Protein AF-A0A3D2YIL2-F1 (afdb_monomer_lite)

Foldseek 3Di:
DDKKKFWKAFPVVVVVVHGQTDIDIPPDDPCSVQVRCVSSVCPVPPTPDMDTPDIDD

Structure (mmCIF, N/CA/C/O backbone):
data_AF-A0A3D2YIL2-F1
#
_entry.id   AF-A0A3D2YIL2-F1
#
loop_
_atom_site.group_PDB
_atom_site.id
_atom_site.type_symbol
_atom_site.label_atom_id
_atom_site.label_alt_id
_atom_site.label_comp_id
_atom_site.label_asym_id
_atom_site.label_entity_id
_atom_site.label_seq_id
_atom_site.pdbx_PDB_ins_code
_atom_site.Cartn_x
_atom_site.Cartn_y
_atom_site.Cartn_z
_atom_site.occupancy
_atom_site.B_iso_or_equiv
_atom_site.auth_seq_id
_atom_site.auth_comp_id
_atom_site.auth_asym_id
_atom_site.auth_atom_id
_atom_site.pdbx_PDB_model_num
ATOM 1 N N . MET A 1 1 ? -21.464 -5.741 10.945 1.00 57.12 1 MET A N 1
ATOM 2 C CA . MET A 1 1 ? -20.376 -4.843 10.512 1.00 57.12 1 MET A CA 1
ATOM 3 C C . MET A 1 1 ? -20.058 -5.208 9.083 1.00 57.12 1 MET A C 1
ATOM 5 O O . MET A 1 1 ? -19.764 -6.374 8.852 1.00 57.12 1 MET A O 1
ATOM 9 N N . THR A 1 2 ? -20.193 -4.271 8.148 1.00 61.00 2 THR A N 1
ATOM 10 C CA . THR A 1 2 ? -19.633 -4.452 6.803 1.00 61.00 2 THR A CA 1
ATOM 11 C C . THR A 1 2 ? -18.118 -4.363 6.943 1.00 61.00 2 THR A C 1
ATOM 13 O O . THR A 1 2 ? -17.623 -3.443 7.595 1.00 61.00 2 THR A O 1
ATOM 16 N N . VAL A 1 3 ? -17.408 -5.373 6.452 1.00 80.25 3 VAL A N 1
ATOM 17 C CA . VAL A 1 3 ? -15.945 -5.373 6.398 1.00 80.25 3 VAL A CA 1
ATOM 1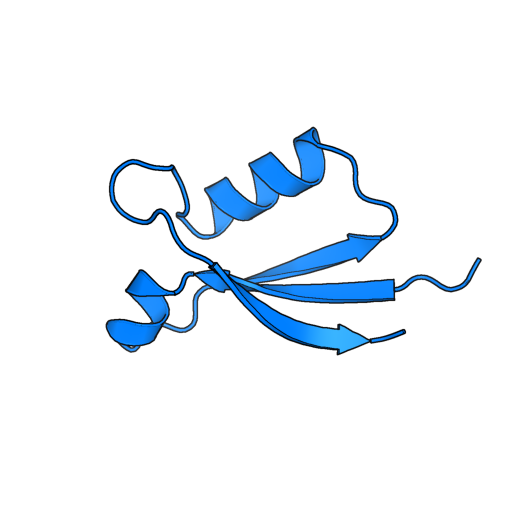8 C C . VAL A 1 3 ? -15.591 -4.761 5.054 1.00 80.25 3 VAL A C 1
ATOM 20 O O . VAL A 1 3 ? -16.018 -5.287 4.034 1.00 80.25 3 VAL A O 1
ATOM 23 N N . PHE A 1 4 ? -14.871 -3.645 5.076 1.00 90.94 4 PHE A N 1
ATOM 24 C CA . PHE A 1 4 ? -14.321 -3.022 3.875 1.00 90.94 4 PHE A CA 1
ATOM 25 C C . PHE A 1 4 ? -12.881 -3.506 3.725 1.00 90.94 4 PHE A C 1
ATOM 27 O O . PHE A 1 4 ? -12.194 -3.695 4.737 1.00 90.94 4 PHE A O 1
ATOM 34 N N . GLU A 1 5 ? -12.402 -3.681 2.501 1.00 95.88 5 GLU A N 1
ATOM 35 C CA . GLU A 1 5 ? -11.007 -4.033 2.243 1.00 95.88 5 GLU A CA 1
ATOM 36 C C . GLU A 1 5 ? -10.422 -3.259 1.063 1.00 95.88 5 GLU A C 1
ATOM 38 O O . GLU A 1 5 ? -11.125 -2.870 0.133 1.00 95.88 5 GLU A O 1
ATOM 43 N N . ALA A 1 6 ? -9.120 -2.991 1.127 1.00 97.44 6 ALA A N 1
ATOM 44 C CA . ALA A 1 6 ? -8.383 -2.288 0.087 1.00 97.44 6 ALA A CA 1
ATOM 45 C C . ALA A 1 6 ? -7.110 -3.054 -0.261 1.00 97.44 6 ALA A C 1
ATOM 47 O O . ALA A 1 6 ? -6.376 -3.467 0.632 1.00 97.44 6 ALA A O 1
ATOM 48 N N . TYR A 1 7 ? -6.813 -3.200 -1.548 1.00 97.75 7 TYR A N 1
ATOM 49 C CA . TYR A 1 7 ? -5.530 -3.722 -2.006 1.00 97.75 7 TYR A CA 1
ATOM 50 C C . TYR A 1 7 ? -4.529 -2.573 -2.134 1.00 97.75 7 TYR A C 1
ATOM 52 O O . TYR A 1 7 ? -4.727 -1.665 -2.949 1.00 97.75 7 TYR A O 1
ATOM 60 N N . ILE A 1 8 ? -3.480 -2.600 -1.315 1.00 98.25 8 ILE A N 1
ATOM 61 C CA . ILE A 1 8 ? -2.450 -1.562 -1.223 1.00 98.25 8 ILE A CA 1
ATOM 62 C C . ILE A 1 8 ? -1.223 -2.012 -2.013 1.00 98.25 8 ILE A C 1
ATOM 64 O O . ILE A 1 8 ? -0.718 -3.103 -1.775 1.00 98.25 8 ILE A O 1
ATOM 68 N N . THR A 1 9 ? -0.724 -1.170 -2.918 1.00 98.44 9 THR A N 1
ATOM 69 C CA . THR A 1 9 ? 0.391 -1.495 -3.825 1.00 98.44 9 THR A CA 1
ATOM 70 C C . THR A 1 9 ? 1.532 -0.497 -3.669 1.00 98.44 9 THR A C 1
ATOM 72 O O . THR A 1 9 ? 1.290 0.706 -3.548 1.00 98.44 9 THR A O 1
ATOM 75 N N . ASN A 1 10 ? 2.775 -0.982 -3.718 1.00 98.31 10 ASN A N 1
ATOM 76 C CA . ASN A 1 10 ? 3.982 -0.153 -3.726 1.00 98.31 10 ASN A CA 1
ATOM 77 C C . ASN A 1 10 ? 4.126 0.565 -5.080 1.00 98.31 10 ASN A C 1
ATOM 79 O O . ASN A 1 10 ? 4.231 -0.082 -6.124 1.00 98.31 10 ASN A O 1
ATOM 83 N N . LEU A 1 11 ? 4.146 1.903 -5.078 1.00 97.38 11 LEU A N 1
ATOM 84 C CA . LEU A 1 11 ? 4.173 2.694 -6.312 1.00 97.38 11 LEU A CA 1
ATOM 85 C C . LEU A 1 11 ? 5.504 2.575 -7.062 1.00 97.38 11 LEU A C 1
ATOM 87 O O . LEU A 1 11 ? 5.508 2.451 -8.287 1.00 97.38 11 LEU A O 1
ATOM 91 N N . GLY A 1 12 ? 6.630 2.611 -6.347 1.00 96.38 12 GLY A N 1
ATOM 92 C CA . GLY A 1 12 ? 7.949 2.559 -6.977 1.00 96.38 12 GLY A CA 1
ATOM 93 C C . GLY A 1 12 ? 8.206 1.206 -7.632 1.00 96.38 12 GLY A C 1
ATOM 94 O O . GLY A 1 12 ? 8.610 1.148 -8.790 1.00 96.38 12 GLY A O 1
ATOM 95 N N . GLN A 1 13 ? 7.861 0.117 -6.945 1.00 96.44 13 GLN A N 1
ATOM 96 C CA . GLN A 1 13 ? 7.946 -1.225 -7.519 1.00 96.44 13 GLN A CA 1
ATOM 97 C C . GLN A 1 13 ? 6.965 -1.426 -8.683 1.00 96.44 13 GLN A C 1
ATOM 99 O O . GLN A 1 13 ? 7.336 -2.011 -9.702 1.00 96.44 13 GLN A O 1
ATOM 104 N N . TYR A 1 14 ? 5.754 -0.868 -8.597 1.00 96.94 14 TYR A N 1
ATOM 105 C CA . TYR A 1 14 ? 4.809 -0.864 -9.716 1.00 96.94 14 TYR A CA 1
ATOM 106 C C . TYR A 1 14 ? 5.380 -0.156 -10.952 1.00 96.94 14 TYR A C 1
ATOM 108 O O . TYR A 1 14 ? 5.285 -0.677 -12.066 1.00 96.94 14 TYR A O 1
ATOM 116 N N . ALA A 1 15 ? 6.038 0.992 -10.768 1.00 95.69 15 ALA A N 1
ATOM 117 C CA . ALA A 1 15 ? 6.725 1.705 -11.846 1.00 95.69 15 ALA A CA 1
ATOM 118 C C . ALA A 1 15 ? 7.911 0.909 -12.432 1.00 95.69 15 ALA A C 1
ATOM 120 O O . ALA A 1 15 ? 8.216 1.042 -13.617 1.00 95.69 15 ALA A O 1
ATOM 121 N N . GLU A 1 16 ? 8.537 0.040 -11.635 1.00 96.56 16 GLU A N 1
ATOM 122 C CA . GLU A 1 16 ? 9.572 -0.919 -12.053 1.00 96.56 16 GLU A CA 1
ATOM 123 C C . GLU A 1 16 ? 8.992 -2.203 -12.694 1.00 96.56 16 GLU A C 1
ATOM 125 O O . GLU A 1 16 ? 9.735 -3.122 -13.048 1.00 96.56 16 GLU A O 1
ATOM 130 N N . GLY A 1 17 ? 7.667 -2.286 -12.870 1.00 97.06 17 GLY A N 1
ATOM 131 C CA . GLY A 1 17 ? 6.976 -3.432 -13.467 1.00 97.06 17 GLY A CA 1
ATOM 132 C C . GLY A 1 17 ? 6.767 -4.616 -12.516 1.00 97.06 17 GLY A C 1
ATOM 133 O O . GLY A 1 17 ? 6.445 -5.712 -12.975 1.00 97.06 17 GLY A O 1
ATOM 134 N N . GLN A 1 18 ? 6.951 -4.417 -11.209 1.00 96.44 18 GLN A N 1
ATOM 135 C CA . GLN A 1 18 ? 6.691 -5.412 -10.169 1.00 96.44 18 GLN A CA 1
ATOM 136 C C . GLN A 1 18 ? 5.306 -5.187 -9.549 1.00 96.44 18 GLN A C 1
ATOM 138 O O . GLN A 1 18 ? 4.942 -4.076 -9.176 1.00 96.44 18 GLN A O 1
ATOM 143 N N . LEU A 1 19 ? 4.523 -6.255 -9.402 1.00 95.31 19 LEU A N 1
ATOM 144 C CA . LEU A 1 19 ? 3.197 -6.193 -8.784 1.00 95.31 19 LEU A CA 1
ATOM 145 C C . LEU A 1 19 ? 3.280 -6.613 -7.316 1.00 95.31 19 LEU A C 1
ATOM 147 O O . LEU A 1 19 ? 2.926 -7.739 -6.968 1.00 95.31 19 LEU A O 1
ATOM 151 N N . VAL A 1 20 ? 3.764 -5.707 -6.467 1.00 97.75 20 VAL A N 1
ATOM 152 C CA . VAL A 1 20 ? 3.906 -5.944 -5.024 1.00 97.75 20 VAL A CA 1
ATOM 153 C C . VAL A 1 20 ? 2.868 -5.137 -4.252 1.00 97.75 20 VAL A C 1
ATOM 155 O O . VAL A 1 20 ? 2.863 -3.905 -4.275 1.00 97.75 20 VAL A O 1
ATOM 158 N N . GLY A 1 21 ? 1.964 -5.859 -3.591 1.00 97.56 21 GLY A N 1
ATOM 159 C CA . GLY A 1 21 ? 0.863 -5.305 -2.815 1.00 97.56 21 GLY A CA 1
ATOM 160 C C . GLY A 1 21 ? 0.209 -6.343 -1.898 1.00 97.56 21 GLY A C 1
ATOM 161 O O . GLY A 1 21 ? 0.456 -7.540 -2.039 1.00 97.56 21 GLY A O 1
ATOM 162 N N . GLU A 1 22 ? -0.618 -5.883 -0.961 1.00 98.31 22 GLU A N 1
ATOM 163 C CA . GLU A 1 22 ? -1.318 -6.715 0.027 1.00 98.31 22 GLU A CA 1
ATOM 164 C C . GLU A 1 22 ? -2.699 -6.117 0.371 1.00 98.31 22 GLU A C 1
ATOM 166 O O . GLU A 1 22 ? -2.915 -4.906 0.277 1.00 98.31 22 GLU A O 1
ATOM 171 N N . THR A 1 23 ? -3.654 -6.965 0.767 1.00 97.62 23 THR A N 1
ATOM 172 C CA . THR A 1 23 ? -5.000 -6.541 1.185 1.00 97.62 23 THR A CA 1
ATOM 173 C C . THR A 1 23 ? -5.020 -6.075 2.643 1.00 97.62 23 THR A C 1
ATOM 175 O O . THR A 1 23 ? -4.711 -6.844 3.550 1.00 97.62 23 THR A O 1
ATOM 178 N N . LEU A 1 24 ? -5.497 -4.852 2.880 1.00 97.50 24 LEU A N 1
ATOM 179 C CA . LEU A 1 24 ? -5.803 -4.296 4.198 1.00 97.50 24 LEU A CA 1
ATOM 180 C C . LEU A 1 24 ? -7.307 -4.383 4.483 1.00 97.50 24 LEU A C 1
ATOM 182 O O . LEU A 1 24 ? -8.116 -3.923 3.678 1.00 97.50 24 LEU A O 1
ATOM 186 N N . LYS A 1 25 ? -7.688 -4.916 5.647 1.00 95.56 25 LYS A N 1
ATOM 187 C CA . LYS A 1 25 ? -9.087 -4.976 6.109 1.00 95.56 25 LYS A CA 1
ATOM 188 C C . LYS A 1 25 ? -9.382 -3.860 7.101 1.00 95.56 25 LYS A C 1
ATOM 190 O O . LYS A 1 25 ? -8.531 -3.540 7.921 1.00 95.56 25 LYS A O 1
ATOM 195 N N . PHE A 1 26 ? -10.595 -3.310 7.064 1.00 93.88 26 PHE A N 1
ATOM 196 C CA . PHE A 1 26 ? -11.011 -2.209 7.934 1.00 93.88 26 PHE A CA 1
ATOM 197 C C . PHE A 1 26 ? -12.075 -2.622 8.972 1.00 93.88 26 PHE A C 1
ATOM 199 O O . PHE A 1 26 ? -12.956 -3.432 8.664 1.00 93.88 26 PHE A O 1
ATOM 206 N N . PRO A 1 27 ? -12.058 -2.014 10.179 1.00 94.69 27 PRO A 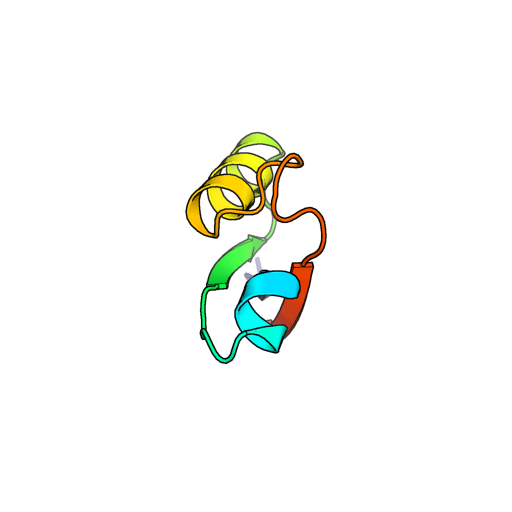N 1
ATOM 207 C CA . PRO A 1 27 ? -11.057 -1.047 10.647 1.00 94.69 27 PRO A CA 1
ATOM 208 C C . PRO A 1 27 ? -9.692 -1.711 10.889 1.00 94.69 27 PRO A C 1
ATOM 210 O O . PRO A 1 27 ? -9.650 -2.832 11.384 1.00 94.69 27 PRO A O 1
ATOM 213 N N . ALA A 1 28 ? -8.611 -1.004 10.549 1.00 94.38 28 ALA A N 1
ATOM 214 C CA . ALA A 1 28 ? -7.233 -1.440 10.775 1.00 94.38 28 ALA A CA 1
ATOM 215 C C . ALA A 1 28 ? -6.578 -0.614 11.888 1.00 94.38 28 ALA A C 1
ATOM 217 O O . ALA A 1 28 ? -6.849 0.586 12.012 1.00 94.38 28 ALA A O 1
ATOM 218 N N . THR A 1 29 ? -5.694 -1.227 12.671 1.00 97.56 29 THR A N 1
ATOM 219 C CA . THR A 1 29 ? -4.826 -0.503 13.607 1.00 97.56 29 THR A CA 1
ATOM 220 C C . THR A 1 29 ? -3.621 0.101 12.888 1.00 97.56 29 THR A C 1
ATOM 222 O O . THR A 1 29 ? -3.262 -0.288 11.775 1.00 97.56 29 THR A O 1
ATOM 225 N N . THR A 1 30 ? -2.949 1.052 13.539 1.00 97.38 30 THR A N 1
ATOM 226 C CA . THR A 1 30 ? -1.689 1.607 13.030 1.00 97.38 30 THR A CA 1
ATOM 227 C C . THR A 1 30 ? -0.648 0.509 12.818 1.00 97.38 30 THR A C 1
ATOM 229 O O . THR A 1 30 ? 0.059 0.525 11.818 1.00 97.38 30 THR A O 1
ATOM 232 N N . GLU A 1 31 ? -0.559 -0.465 13.723 1.00 98.00 31 GLU A N 1
ATOM 233 C CA . GLU A 1 31 ? 0.392 -1.577 13.640 1.00 98.00 31 GLU A CA 1
ATOM 234 C C . GLU A 1 31 ? 0.113 -2.478 12.435 1.00 98.00 31 GLU A C 1
ATOM 236 O O . GLU A 1 31 ? 1.058 -2.909 11.776 1.00 98.00 31 GLU A O 1
ATOM 241 N N . GLU A 1 32 ? -1.158 -2.732 12.117 1.00 97.75 32 GLU A N 1
ATOM 242 C CA . GLU A 1 32 ? -1.557 -3.498 10.930 1.00 97.75 32 GLU A CA 1
ATOM 243 C C . GLU A 1 32 ? -1.183 -2.752 9.645 1.00 97.75 32 GLU A C 1
ATOM 245 O O . GLU A 1 32 ? -0.594 -3.344 8.742 1.00 97.75 32 GLU A O 1
ATOM 250 N N . VAL A 1 33 ? -1.423 -1.436 9.595 1.00 96.88 33 VAL A N 1
ATOM 251 C CA . VAL A 1 33 ? -1.018 -0.590 8.460 1.00 96.88 33 VAL A CA 1
ATOM 252 C C . VAL A 1 33 ? 0.501 -0.591 8.287 1.00 96.88 33 VAL A C 1
ATOM 254 O O . VAL A 1 33 ? 0.994 -0.830 7.189 1.00 96.88 33 VAL A O 1
ATOM 257 N N . GLN A 1 34 ? 1.261 -0.353 9.358 1.00 96.56 34 GLN A N 1
ATOM 258 C CA . GLN A 1 34 ? 2.726 -0.299 9.295 1.00 96.56 34 GLN A CA 1
ATOM 259 C C . GLN A 1 34 ? 3.339 -1.657 8.940 1.00 96.56 34 GLN A C 1
ATOM 261 O O . GLN A 1 34 ? 4.313 -1.720 8.190 1.00 96.56 34 GLN A O 1
ATOM 266 N N . SER A 1 35 ? 2.763 -2.749 9.449 1.00 97.12 35 SER A N 1
ATOM 267 C CA . SER A 1 35 ? 3.213 -4.103 9.115 1.00 97.12 35 SER A CA 1
ATOM 268 C C . SER A 1 35 ? 2.983 -4.408 7.638 1.00 97.12 35 SER A C 1
ATOM 270 O O . SER A 1 35 ? 3.894 -4.903 6.980 1.00 97.12 35 SER A O 1
ATOM 272 N N . LEU A 1 36 ? 1.815 -4.043 7.103 1.00 97.94 36 LEU A N 1
ATOM 273 C CA . LEU A 1 36 ? 1.512 -4.206 5.685 1.00 97.94 36 LEU A CA 1
ATOM 274 C C . LEU A 1 36 ? 2.471 -3.395 4.808 1.00 97.94 36 LEU A C 1
ATOM 276 O O . LEU A 1 36 ? 3.052 -3.945 3.879 1.00 97.94 36 LEU A O 1
ATOM 280 N N . LEU A 1 37 ? 2.681 -2.107 5.112 1.00 97.69 37 LEU A N 1
ATOM 281 C CA . LEU A 1 37 ? 3.592 -1.254 4.335 1.00 97.69 37 LEU A CA 1
ATOM 282 C C . LEU A 1 37 ? 5.008 -1.836 4.296 1.00 97.69 37 LEU A C 1
ATOM 284 O O . LEU A 1 37 ? 5.612 -1.931 3.229 1.00 97.69 37 LEU A O 1
ATOM 288 N N . LYS A 1 38 ? 5.497 -2.332 5.435 1.00 96.31 38 LYS A N 1
ATOM 289 C CA . LYS A 1 38 ? 6.786 -3.017 5.508 1.00 96.31 38 LYS A CA 1
ATOM 290 C C . LYS A 1 38 ? 6.826 -4.303 4.672 1.00 96.31 38 LYS A C 1
ATOM 292 O O . LYS A 1 38 ? 7.856 -4.576 4.064 1.00 96.31 38 LYS A O 1
ATOM 297 N N . ASN A 1 39 ? 5.746 -5.087 4.637 1.00 97.44 39 ASN A N 1
ATOM 298 C CA . ASN A 1 39 ? 5.676 -6.324 3.847 1.00 97.44 39 ASN A CA 1
ATOM 299 C C . ASN A 1 39 ? 5.742 -6.072 2.336 1.00 97.44 39 ASN A C 1
ATOM 301 O O . ASN A 1 39 ? 6.209 -6.936 1.599 1.00 97.44 39 ASN A O 1
ATOM 305 N N . ILE A 1 40 ? 5.280 -4.904 1.884 1.00 97.81 40 ILE A N 1
ATOM 306 C CA . ILE A 1 40 ? 5.327 -4.487 0.476 1.00 97.81 40 ILE A CA 1
ATOM 307 C C . ILE A 1 40 ? 6.544 -3.596 0.170 1.00 97.81 40 ILE A C 1
ATOM 309 O O . ILE A 1 40 ? 6.539 -2.854 -0.811 1.00 97.81 40 ILE A O 1
ATOM 313 N N . ASP A 1 41 ? 7.576 -3.648 1.021 1.00 96.94 41 ASP A N 1
ATOM 314 C CA . ASP A 1 41 ? 8.832 -2.889 0.936 1.00 96.94 41 ASP A CA 1
ATOM 315 C C . ASP A 1 41 ? 8.679 -1.357 0.955 1.00 96.94 41 ASP A C 1
ATOM 317 O O . ASP A 1 41 ? 9.593 -0.640 0.548 1.00 96.94 41 ASP A O 1
ATOM 321 N N . VAL A 1 42 ? 7.548 -0.833 1.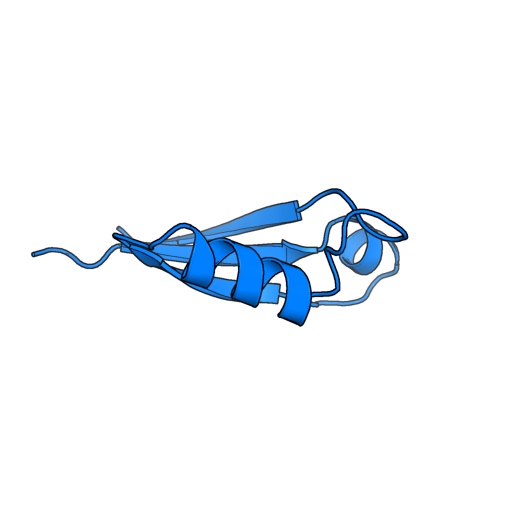433 1.00 97.12 42 VAL A N 1
ATOM 322 C CA . VAL A 1 42 ? 7.364 0.603 1.685 1.00 97.12 42 VAL A CA 1
ATOM 323 C C . VAL A 1 42 ? 7.900 0.907 3.083 1.00 97.12 42 VAL A C 1
ATOM 325 O O . VAL A 1 42 ? 7.179 0.875 4.080 1.00 97.12 42 VAL A O 1
ATOM 328 N N . ASP A 1 43 ? 9.210 1.131 3.154 1.00 89.44 43 ASP A N 1
ATOM 329 C CA . ASP A 1 43 ? 9.974 1.293 4.395 1.00 89.44 43 ASP A CA 1
ATOM 330 C C . ASP A 1 43 ? 10.373 2.745 4.703 1.00 89.44 43 ASP A C 1
ATOM 332 O O . ASP A 1 43 ? 10.955 3.017 5.756 1.00 89.44 43 ASP A O 1
ATOM 336 N N . GLY A 1 44 ? 10.061 3.682 3.803 1.00 87.00 44 GLY A N 1
ATOM 337 C CA . GLY A 1 44 ? 10.436 5.089 3.945 1.00 87.00 44 GLY A CA 1
ATOM 338 C C . GLY A 1 44 ? 11.908 5.384 3.627 1.00 87.00 44 GLY A C 1
ATOM 339 O O . GLY A 1 44 ? 12.377 6.482 3.919 1.00 87.00 44 GLY A O 1
ATOM 340 N N . VAL A 1 45 ? 12.653 4.415 3.078 1.00 88.19 45 VAL A N 1
ATOM 341 C CA . VAL A 1 45 ? 14.065 4.572 2.689 1.00 88.19 45 VAL A CA 1
ATOM 342 C C . VAL A 1 45 ? 14.221 4.477 1.180 1.00 88.19 45 VAL A C 1
ATOM 344 O O . VAL A 1 45 ? 14.797 5.370 0.562 1.00 88.19 45 VAL A O 1
ATOM 347 N N . ARG A 1 46 ? 13.757 3.372 0.587 1.00 87.25 46 ARG A N 1
ATOM 348 C CA . ARG A 1 46 ? 13.867 3.139 -0.862 1.00 87.25 46 ARG A CA 1
ATOM 349 C C . ARG A 1 46 ? 12.540 3.342 -1.575 1.00 87.25 46 ARG A C 1
ATOM 351 O O . ARG A 1 46 ? 12.527 3.862 -2.687 1.00 87.25 46 ARG A O 1
ATOM 358 N N . TYR A 1 47 ? 11.451 2.924 -0.941 1.00 92.06 47 TYR A N 1
ATOM 359 C CA . TYR A 1 47 ? 10.105 3.109 -1.458 1.00 92.06 47 TYR A CA 1
ATOM 360 C C . TYR A 1 47 ? 9.261 3.798 -0.386 1.00 92.06 47 TYR A C 1
ATOM 362 O O . TYR A 1 47 ? 9.129 3.311 0.737 1.00 92.06 47 TYR A O 1
ATOM 370 N N . GLU A 1 48 ? 8.727 4.965 -0.735 1.00 92.62 48 GLU A N 1
ATOM 371 C CA . GLU A 1 48 ? 7.990 5.838 0.189 1.00 92.62 48 GLU A CA 1
ATOM 372 C C . GLU A 1 48 ? 6.498 5.921 -0.159 1.00 92.62 48 GLU A C 1
ATOM 374 O O . GLU A 1 48 ? 5.661 6.170 0.706 1.00 92.62 48 GLU A O 1
ATOM 379 N N . GLU A 1 49 ? 6.155 5.697 -1.429 1.00 95.81 49 GLU A N 1
ATOM 380 C CA . GLU A 1 49 ? 4.814 5.923 -1.958 1.00 95.81 49 GLU A CA 1
ATOM 381 C C . GLU A 1 49 ? 4.062 4.610 -2.207 1.00 95.81 49 GLU A C 1
ATOM 383 O O . GLU A 1 49 ? 4.610 3.616 -2.693 1.00 95.81 49 GLU A O 1
ATOM 388 N N . PH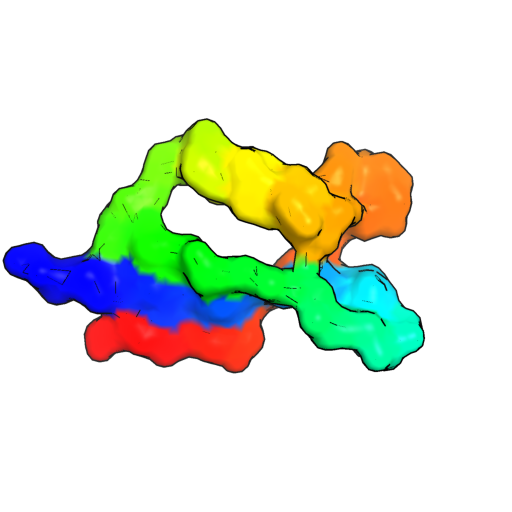E A 1 50 ? 2.762 4.633 -1.922 1.00 96.94 50 PHE A N 1
ATOM 389 C CA . PHE A 1 50 ? 1.829 3.538 -2.162 1.00 96.94 50 PHE A CA 1
ATOM 390 C C . PHE A 1 50 ? 0.491 4.081 -2.670 1.00 96.94 50 PHE A C 1
ATOM 392 O O . PHE A 1 50 ? 0.183 5.264 -2.517 1.00 96.94 50 PHE A O 1
ATOM 399 N N . PHE A 1 51 ? -0.331 3.213 -3.256 1.00 97.38 51 PHE A N 1
ATOM 400 C CA . PHE A 1 51 ? -1.682 3.569 -3.689 1.00 97.38 51 PHE A CA 1
ATOM 401 C C . PHE A 1 51 ? -2.666 2.410 -3.501 1.00 97.38 51 PHE A C 1
ATOM 403 O O . PHE A 1 51 ? -2.276 1.244 -3.429 1.00 97.38 51 PHE A O 1
ATOM 410 N N . ILE A 1 52 ? -3.960 2.732 -3.435 1.00 97.19 52 ILE A N 1
ATOM 411 C CA . ILE A 1 52 ? -5.039 1.738 -3.410 1.00 97.19 52 ILE A CA 1
ATOM 412 C C . ILE A 1 52 ? -5.334 1.318 -4.850 1.00 97.19 52 ILE A C 1
ATOM 414 O O . ILE A 1 52 ? -5.774 2.132 -5.659 1.00 97.19 52 ILE A O 1
ATOM 418 N N . THR A 1 53 ? -5.092 0.050 -5.176 1.00 95.31 53 THR A N 1
ATOM 419 C CA . THR A 1 53 ? -5.377 -0.512 -6.509 1.00 95.31 53 THR A CA 1
ATOM 420 C C . THR A 1 53 ? -6.820 -0.992 -6.637 1.00 95.31 53 THR A C 1
ATOM 422 O O . THR 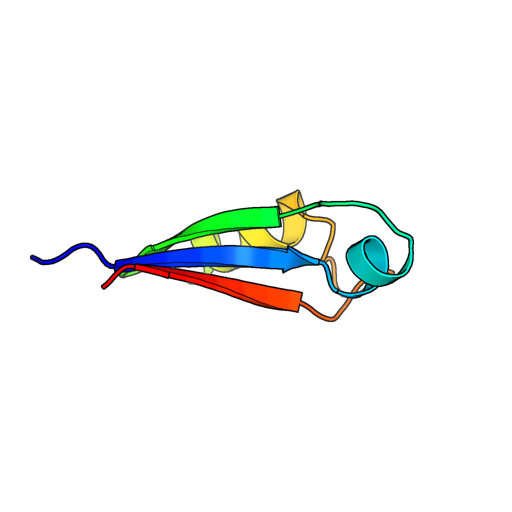A 1 53 ? -7.415 -0.881 -7.705 1.00 95.31 53 THR A O 1
ATOM 425 N N . ALA A 1 54 ? -7.390 -1.517 -5.552 1.00 94.06 54 ALA A N 1
ATOM 426 C CA . ALA A 1 54 ? -8.769 -1.991 -5.499 1.00 94.06 54 ALA A CA 1
ATOM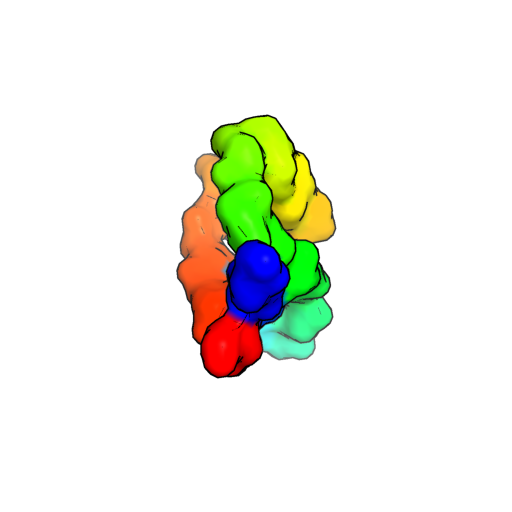 427 C C . ALA A 1 54 ? -9.367 -1.723 -4.116 1.00 94.06 54 ALA A C 1
ATOM 429 O O . ALA A 1 54 ? -8.641 -1.718 -3.124 1.00 94.06 54 ALA A O 1
ATOM 430 N N . PHE A 1 55 ? -10.679 -1.511 -4.062 1.00 93.00 55 PHE A N 1
ATOM 431 C CA . PHE A 1 55 ? -11.437 -1.271 -2.836 1.00 93.00 55 PHE A CA 1
ATOM 432 C C . PHE A 1 55 ? -12.793 -1.982 -2.929 1.00 93.00 55 PHE A C 1
ATOM 434 O O . PHE A 1 55 ? -13.463 -1.852 -3.955 1.00 93.00 55 PHE A O 1
ATOM 441 N N . ASP A 1 56 ? -13.176 -2.703 -1.876 1.00 90.44 56 ASP A N 1
ATOM 442 C CA . ASP A 1 56 ? -14.486 -3.344 -1.712 1.00 90.44 56 ASP A CA 1
ATOM 443 C C . ASP A 1 56 ? -15.154 -2.854 -0.420 1.00 90.44 56 ASP A C 1
ATOM 445 O O . ASP A 1 56 ? -14.501 -2.764 0.628 1.00 90.44 56 ASP A O 1
ATOM 449 N N . GLY A 1 57 ? -16.440 -2.500 -0.502 1.00 84.31 57 GLY A N 1
ATOM 450 C CA . GLY A 1 57 ? -17.150 -1.773 0.548 1.00 84.31 57 GLY A CA 1
ATOM 451 C C . GLY A 1 57 ? -18.666 -1.807 0.513 1.00 84.31 57 GLY A C 1
ATOM 452 O O . GLY A 1 57 ? -19.241 -2.031 -0.570 1.00 84.31 57 GLY A O 1
#

Sequence (57 aa):
MTVFEAYITNLGQYAEGQLVGETLKFPATTEEVQSLLKNIDVDGVRYEEFFITAFDG

Secondary structure (DSSP, 8-state):
-PPEEEEEEEHHHHHTT---EEEEEES--HHHHHHHHHHTT--SSS---EEEEEEE-

Radius of gyration: 11.45 Å; chains: 1; bounding box: 34×13×27 Å

pLDDT: mean 93.94, std 7.63, range [57.12, 98.44]